Protein AF-A0A485D4P3-F1 (afdb_monomer)

Mean predicted aligned error: 7.05 Å

Structure (mmCIF, N/CA/C/O backbone):
data_AF-A0A485D4P3-F1
#
_entry.id   AF-A0A485D4P3-F1
#
loop_
_atom_site.group_PDB
_atom_site.id
_atom_site.type_symbol
_atom_site.label_atom_id
_atom_site.label_alt_id
_atom_site.label_comp_id
_atom_site.label_asym_id
_atom_site.label_entity_id
_atom_site.label_seq_id
_atom_site.pdbx_PDB_ins_code
_atom_site.Cartn_x
_atom_site.Cartn_y
_atom_site.Cartn_z
_atom_site.occupancy
_atom_site.B_iso_or_equiv
_atom_site.auth_seq_id
_atom_site.auth_comp_id
_atom_site.auth_asym_id
_atom_site.auth_atom_id
_atom_site.pdbx_PDB_model_num
ATOM 1 N N . MET A 1 1 ? -13.306 -22.910 5.542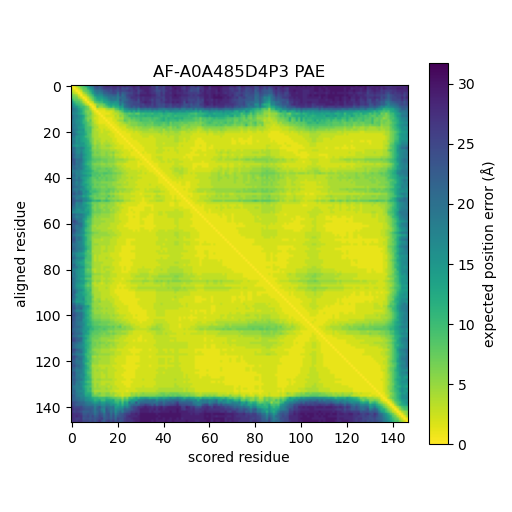 1.00 31.41 1 MET A N 1
ATOM 2 C CA . MET A 1 1 ? -12.385 -23.372 6.602 1.00 31.41 1 MET A CA 1
ATOM 3 C C . MET A 1 1 ? -11.725 -22.116 7.156 1.00 31.41 1 MET A C 1
ATOM 5 O O . MET A 1 1 ? -10.927 -21.513 6.456 1.00 31.41 1 MET A O 1
ATOM 9 N N . ALA A 1 2 ? -12.208 -21.607 8.292 1.00 27.09 2 ALA A N 1
ATOM 10 C CA . ALA A 1 2 ? -11.768 -20.322 8.836 1.00 27.09 2 ALA A CA 1
ATOM 11 C C . ALA A 1 2 ? -10.384 -20.481 9.483 1.00 27.09 2 ALA A C 1
ATOM 13 O O . ALA A 1 2 ? -10.177 -21.396 10.278 1.00 27.09 2 ALA A O 1
ATOM 14 N N . CYS A 1 3 ? -9.437 -19.623 9.108 1.00 24.56 3 CYS A N 1
ATOM 15 C CA . CYS A 1 3 ? -8.087 -19.611 9.658 1.00 24.56 3 CYS A CA 1
ATOM 16 C C . CYS A 1 3 ? -8.111 -18.923 11.031 1.00 24.56 3 CYS A C 1
ATOM 18 O O . 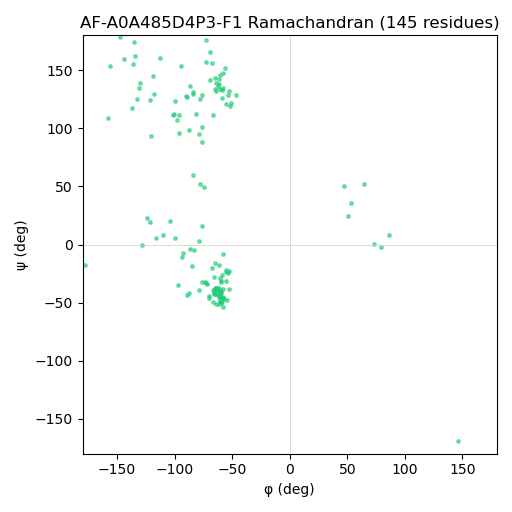CYS A 1 3 ? -8.079 -17.701 11.137 1.00 24.56 3 CYS A O 1
ATOM 20 N N . SER A 1 4 ? -8.212 -19.720 12.092 1.00 27.23 4 SER A N 1
ATOM 21 C CA . SER A 1 4 ? -8.313 -19.281 13.491 1.00 27.23 4 SER A CA 1
ATOM 22 C C . SER A 1 4 ? -6.988 -18.793 14.106 1.00 27.23 4 SER A C 1
ATOM 24 O O . SER A 1 4 ? -6.865 -18.750 15.326 1.00 27.23 4 SER A O 1
ATOM 26 N N . SER A 1 5 ? -5.953 -18.487 13.318 1.00 30.20 5 SER A N 1
ATOM 27 C CA . SER A 1 5 ? -4.588 -18.310 13.846 1.00 30.20 5 SER A CA 1
ATOM 28 C C . SER A 1 5 ? -4.195 -16.867 14.196 1.00 30.20 5 SER A C 1
ATOM 30 O O . SER A 1 5 ? -3.196 -16.675 14.887 1.00 30.20 5 SER A O 1
ATOM 32 N N . VAL A 1 6 ? -4.981 -15.848 13.827 1.00 35.47 6 VAL A N 1
ATOM 33 C CA . VAL A 1 6 ? -4.638 -14.430 14.100 1.00 35.47 6 VAL A CA 1
ATOM 34 C C . VAL A 1 6 ? -5.037 -13.972 15.522 1.00 35.47 6 VAL A C 1
ATOM 36 O O . VAL A 1 6 ? -4.696 -12.877 15.965 1.00 35.47 6 VAL A O 1
ATOM 39 N N . SER A 1 7 ? -5.709 -14.814 16.314 1.00 35.84 7 SER A N 1
ATOM 40 C CA . SER A 1 7 ? -6.203 -14.446 17.653 1.00 35.84 7 SER A CA 1
ATOM 41 C C . SER A 1 7 ? -5.207 -14.632 18.811 1.00 35.84 7 SER A C 1
ATOM 43 O O . SER A 1 7 ? -5.533 -14.266 19.939 1.00 35.84 7 SER A O 1
ATOM 45 N N . THR A 1 8 ? -4.003 -15.171 18.582 1.00 42.22 8 THR A N 1
ATOM 46 C CA . THR A 1 8 ? -3.199 -15.770 19.676 1.00 42.22 8 THR A CA 1
ATOM 47 C C . THR A 1 8 ? -1.814 -15.175 19.923 1.00 42.22 8 THR A C 1
ATOM 49 O O . THR A 1 8 ? -1.014 -15.781 20.630 1.00 42.22 8 THR A O 1
ATOM 52 N N . LEU A 1 9 ? -1.518 -13.956 19.468 1.00 50.16 9 LEU A N 1
ATOM 53 C CA . LEU A 1 9 ? -0.530 -13.153 20.199 1.00 50.16 9 LEU A CA 1
ATOM 54 C C . LEU A 1 9 ? -1.229 -12.616 21.446 1.00 50.16 9 LEU A C 1
ATOM 56 O O . LEU A 1 9 ? -1.872 -11.564 21.423 1.00 50.16 9 LEU A O 1
ATOM 60 N N . SER A 1 10 ? -1.188 -13.407 22.522 1.00 60.62 10 SER A N 1
ATOM 61 C CA . SER A 1 10 ? -1.884 -13.063 23.757 1.00 60.62 10 SER A CA 1
ATOM 62 C C . SER A 1 10 ? -1.387 -11.705 24.257 1.00 60.62 10 SER A C 1
ATOM 64 O O . SER A 1 10 ? -0.185 -11.420 24.289 1.00 60.62 10 SER A O 1
ATOM 66 N N . SER A 1 11 ? -2.320 -10.846 24.662 1.00 67.50 11 SER A N 1
ATOM 67 C CA . SER A 1 11 ? -2.021 -9.521 25.221 1.00 67.50 11 SER A CA 1
ATOM 68 C C . SER A 1 11 ? -1.016 -9.581 26.383 1.00 67.50 11 SER A C 1
ATOM 70 O O . SER A 1 11 ? -0.319 -8.604 26.651 1.00 67.50 11 SER A O 1
ATOM 72 N N . HIS A 1 12 ? -0.905 -10.739 27.042 1.00 73.69 12 HIS A N 1
ATOM 73 C CA . HIS A 1 12 ? 0.080 -11.037 28.073 1.00 73.69 12 HIS A CA 1
ATOM 74 C C . HIS A 1 12 ? 1.520 -11.082 27.542 1.00 73.69 12 HIS A C 1
ATOM 76 O O . HIS A 1 12 ? 2.382 -10.419 28.113 1.00 73.69 12 HIS A O 1
ATOM 82 N N . TRP A 1 13 ? 1.794 -11.805 26.449 1.00 83.25 13 TRP A N 1
ATOM 83 C CA . TRP A 1 13 ? 3.148 -11.896 25.884 1.00 83.25 13 TRP A CA 1
ATOM 84 C C . TRP A 1 13 ? 3.645 -10.520 25.440 1.00 83.25 13 TRP A C 1
ATOM 86 O O . TRP A 1 13 ? 4.733 -10.084 25.806 1.00 83.25 13 TRP A O 1
ATOM 96 N N . ARG A 1 14 ? 2.781 -9.773 24.751 1.00 85.25 14 ARG A N 1
ATOM 97 C CA . ARG A 1 14 ? 3.104 -8.431 24.274 1.00 85.25 14 ARG A CA 1
ATOM 98 C C . ARG A 1 14 ? 3.440 -7.464 25.408 1.00 85.25 14 ARG A C 1
ATOM 100 O O . ARG A 1 14 ? 4.421 -6.741 25.314 1.00 85.25 14 ARG A O 1
ATOM 107 N N . LYS A 1 15 ? 2.664 -7.492 26.500 1.00 81.50 15 LYS A N 1
ATOM 108 C CA . LYS A 1 15 ? 2.951 -6.709 27.714 1.00 81.50 15 LYS A CA 1
ATOM 109 C C . LYS A 1 15 ? 4.236 -7.167 28.394 1.00 81.50 15 LYS A C 1
ATOM 111 O O . LYS A 1 15 ? 5.032 -6.331 28.792 1.00 81.50 15 LYS A O 1
ATOM 116 N N . LYS A 1 16 ? 4.471 -8.475 28.506 1.00 89.75 16 LYS A N 1
ATOM 117 C CA . LYS A 1 16 ? 5.708 -9.012 29.090 1.00 89.75 16 LYS A CA 1
ATOM 118 C C . LYS A 1 16 ? 6.950 -8.524 28.338 1.00 89.75 16 LYS A C 1
ATOM 120 O O . LYS A 1 16 ? 7.953 -8.219 28.969 1.00 89.75 16 LYS A O 1
ATOM 125 N N . HIS A 1 17 ? 6.858 -8.423 27.014 1.00 90.19 17 HIS A N 1
ATOM 126 C CA . HIS A 1 17 ? 7.960 -8.023 26.140 1.00 90.19 17 HIS A CA 1
ATOM 127 C C . HIS A 1 17 ? 7.913 -6.552 25.696 1.00 90.19 17 HIS A C 1
ATOM 129 O O . HIS A 1 17 ? 8.746 -6.148 24.896 1.00 90.19 17 HIS A O 1
ATOM 135 N N . GLN A 1 18 ? 6.968 -5.754 26.211 1.00 88.44 18 GLN A N 1
ATOM 136 C CA . GLN A 1 18 ? 6.792 -4.331 25.877 1.00 88.44 18 GLN A CA 1
ATOM 137 C C . GLN A 1 18 ? 6.681 -4.055 24.365 1.00 88.44 18 GLN A C 1
ATOM 139 O O . GLN A 1 18 ? 7.135 -3.031 23.866 1.00 88.44 18 GLN A O 1
ATOM 144 N N . ILE A 1 19 ? 6.052 -4.968 23.623 1.00 88.31 19 ILE A N 1
ATOM 145 C CA . ILE A 1 19 ? 5.868 -4.827 22.176 1.00 88.31 19 ILE A CA 1
ATOM 146 C C . ILE A 1 19 ? 4.595 -4.019 21.894 1.00 88.31 19 ILE A C 1
ATOM 148 O O . ILE A 1 19 ? 3.538 -4.246 22.498 1.00 88.31 19 ILE A O 1
ATOM 152 N N . GLN A 1 20 ? 4.691 -3.087 20.951 1.00 86.75 20 GLN A N 1
ATOM 153 C CA . GLN A 1 20 ? 3.587 -2.293 20.410 1.00 86.75 20 GLN A CA 1
ATOM 154 C C . GLN A 1 20 ? 3.344 -2.667 18.943 1.00 86.75 20 GLN A C 1
ATOM 156 O O . GLN A 1 20 ? 4.191 -3.300 18.319 1.00 86.75 20 GLN A O 1
ATOM 161 N N . VAL A 1 21 ? 2.158 -2.349 18.417 1.00 90.31 21 VAL A N 1
ATOM 162 C CA . VAL A 1 21 ? 1.784 -2.677 17.031 1.00 90.31 21 VAL A CA 1
ATOM 163 C C . VAL A 1 21 ? 1.447 -1.395 16.288 1.00 90.31 21 VAL A C 1
ATOM 165 O O . VAL A 1 21 ? 0.565 -0.649 16.713 1.00 90.31 21 VAL A O 1
ATOM 168 N N . MET A 1 22 ? 2.135 -1.188 15.172 1.00 93.69 22 MET A N 1
ATOM 169 C CA . MET A 1 22 ? 1.725 -0.291 14.102 1.00 93.69 22 MET A CA 1
ATOM 170 C C . MET A 1 22 ? 1.098 -1.156 13.014 1.00 93.69 22 MET A C 1
ATOM 172 O O . MET A 1 22 ? 1.720 -2.128 12.586 1.00 93.69 22 MET A O 1
ATOM 176 N N . LEU A 1 23 ? -0.149 -0.871 12.646 1.00 94.50 23 LEU A N 1
ATOM 177 C CA . LEU A 1 23 ? -0.838 -1.622 11.603 1.00 94.50 23 LEU A CA 1
ATOM 178 C C . LEU A 1 23 ? -0.810 -0.817 10.305 1.00 94.50 23 LEU A C 1
ATOM 180 O O . LEU A 1 23 ? -1.464 0.223 10.232 1.00 94.50 23 LEU A O 1
ATOM 184 N N . THR A 1 24 ? -0.057 -1.323 9.327 1.00 96.69 24 THR A N 1
ATOM 185 C CA . THR A 1 24 ? 0.064 -0.751 7.982 1.00 96.69 24 THR A CA 1
ATOM 186 C C . THR A 1 24 ? -1.004 -1.331 7.058 1.00 96.69 24 THR A C 1
ATOM 188 O O . THR A 1 24 ? -1.148 -2.554 6.997 1.00 96.69 24 THR A O 1
ATOM 191 N N . LEU A 1 25 ? -1.783 -0.484 6.378 1.00 97.44 25 LEU A N 1
ATOM 192 C CA . LEU A 1 25 ? -2.905 -0.944 5.542 1.00 97.44 25 LEU A CA 1
ATOM 193 C C . LEU A 1 25 ? -2.566 -1.070 4.059 1.00 97.44 25 LEU A C 1
ATOM 195 O O . LEU A 1 25 ? -3.111 -1.955 3.396 1.00 97.44 25 LEU A O 1
ATOM 199 N N . MET A 1 26 ? -1.718 -0.175 3.560 1.00 97.94 26 MET A N 1
ATOM 200 C CA . MET A 1 26 ? -1.327 -0.086 2.157 1.00 97.94 26 MET A CA 1
ATOM 201 C C . MET A 1 26 ? 0.136 0.327 2.032 1.00 97.94 26 MET A C 1
ATOM 203 O O . MET A 1 26 ? 0.681 0.929 2.959 1.00 97.94 26 MET A O 1
ATOM 207 N N . ASP A 1 27 ? 0.749 0.047 0.888 1.00 98.12 27 ASP A N 1
ATOM 208 C CA . ASP A 1 27 ? 2.119 0.436 0.565 1.00 98.12 27 ASP A CA 1
ATOM 209 C C . ASP A 1 27 ? 2.352 0.509 -0.951 1.00 98.12 27 ASP A C 1
ATOM 211 O O . ASP A 1 27 ? 1.694 -0.215 -1.693 1.00 98.12 27 ASP A O 1
ATOM 215 N N . ASP A 1 28 ? 3.317 1.323 -1.394 1.00 98.00 28 ASP A N 1
ATOM 216 C CA . ASP A 1 28 ? 3.799 1.337 -2.791 1.00 98.00 28 ASP A CA 1
ATOM 217 C C . ASP A 1 28 ? 5.164 0.634 -2.960 1.00 98.00 28 ASP A C 1
ATOM 219 O O . ASP A 1 28 ? 5.868 0.824 -3.958 1.00 98.00 28 ASP A O 1
ATOM 223 N N . CYS A 1 29 ? 5.565 -0.226 -2.017 1.00 96.31 29 CYS A N 1
ATOM 224 C CA . CYS A 1 29 ? 6.868 -0.899 -2.003 1.00 96.31 29 CYS A CA 1
ATOM 225 C C . CYS A 1 29 ? 6.933 -2.098 -2.979 1.00 96.31 29 CYS A C 1
ATOM 227 O O . CYS A 1 29 ? 7.339 -3.209 -2.624 1.00 96.31 29 CYS A O 1
ATOM 229 N N . ALA A 1 30 ? 6.579 -1.891 -4.251 1.00 95.81 30 ALA A N 1
ATOM 230 C CA . ALA A 1 30 ? 6.612 -2.903 -5.312 1.00 95.81 30 ALA A CA 1
ATOM 231 C C . ALA A 1 30 ? 8.008 -3.045 -5.955 1.00 95.81 30 ALA A C 1
ATOM 233 O O . ALA A 1 30 ? 8.187 -2.879 -7.167 1.00 95.81 30 ALA A O 1
ATOM 234 N N . PHE A 1 31 ? 9.011 -3.388 -5.142 1.00 96.69 31 PHE A N 1
ATOM 235 C CA . PHE A 1 31 ? 10.407 -3.518 -5.584 1.00 96.69 31 PHE A CA 1
ATOM 236 C C . PHE A 1 31 ? 10.651 -4.652 -6.593 1.00 96.69 31 PHE A C 1
ATOM 238 O O . PHE A 1 31 ? 11.692 -4.662 -7.249 1.00 96.69 31 PHE A O 1
ATOM 245 N N . SER A 1 32 ? 9.717 -5.597 -6.742 1.00 95.12 32 SER A N 1
ATOM 246 C CA . SER A 1 32 ? 9.767 -6.626 -7.795 1.00 95.12 32 SER A CA 1
ATOM 247 C C . SER A 1 32 ? 9.625 -6.059 -9.213 1.00 95.12 32 SER A C 1
ATOM 249 O O . SER A 1 32 ? 10.144 -6.650 -10.160 1.00 95.12 32 SER A O 1
ATOM 251 N N . GLY A 1 33 ? 8.932 -4.922 -9.351 1.00 93.69 33 GLY A N 1
ATOM 252 C CA . GLY A 1 33 ? 8.514 -4.353 -10.633 1.00 93.69 33 GLY A CA 1
ATOM 253 C C . GLY A 1 33 ? 7.277 -5.011 -11.252 1.00 93.69 33 GLY A C 1
ATOM 254 O O . GLY A 1 33 ? 6.826 -4.559 -12.299 1.00 93.69 33 GLY A O 1
ATOM 255 N N . ASP A 1 34 ? 6.714 -6.045 -10.624 1.00 94.75 34 ASP A N 1
ATOM 256 C CA . ASP A 1 34 ? 5.502 -6.716 -11.091 1.00 94.75 34 ASP A CA 1
ATOM 257 C C . ASP A 1 34 ? 4.245 -6.155 -10.410 1.00 94.75 34 ASP A C 1
ATOM 259 O O . ASP A 1 34 ? 4.284 -5.721 -9.256 1.00 94.75 34 ASP A O 1
ATOM 263 N N . GLU A 1 35 ? 3.101 -6.259 -11.087 1.00 96.12 35 GLU A N 1
ATOM 264 C CA . GLU A 1 35 ? 1.803 -6.121 -10.423 1.00 96.12 35 GLU A CA 1
ATOM 265 C C . GLU A 1 35 ? 1.543 -7.323 -9.491 1.00 96.12 35 GLU A C 1
ATOM 267 O O . GLU A 1 35 ? 1.872 -8.466 -9.843 1.00 96.12 35 GLU A O 1
ATOM 272 N N . PRO A 1 36 ? 0.940 -7.105 -8.306 1.00 95.06 36 PRO A N 1
ATOM 273 C CA . PRO A 1 36 ? 0.633 -8.177 -7.371 1.00 95.06 36 PRO A CA 1
ATOM 274 C C . PRO A 1 36 ? -0.383 -9.151 -7.975 1.00 95.06 36 PRO A C 1
ATOM 276 O O . PRO A 1 36 ? -1.378 -8.761 -8.588 1.00 95.06 36 PRO A O 1
ATOM 279 N N . TYR A 1 37 ? -0.165 -10.444 -7.749 1.00 93.56 37 TYR A N 1
ATOM 280 C CA . TYR A 1 37 ? -1.047 -11.508 -8.217 1.00 93.56 37 TYR A CA 1
ATOM 281 C C . TYR A 1 37 ? -1.284 -12.550 -7.122 1.00 93.56 37 TYR A C 1
ATOM 283 O O . TYR A 1 37 ? -0.475 -12.734 -6.212 1.00 93.56 37 TYR A O 1
ATOM 291 N N . LEU A 1 38 ? -2.410 -13.260 -7.216 1.00 93.31 38 LEU A N 1
ATOM 292 C CA . LEU A 1 38 ? -2.714 -14.374 -6.323 1.00 93.31 38 LEU A CA 1
ATOM 293 C C . LEU A 1 38 ? -1.924 -15.614 -6.741 1.00 93.31 38 LEU A C 1
ATOM 295 O O . LEU A 1 38 ? -2.030 -16.074 -7.877 1.00 93.31 38 LEU A O 1
ATOM 299 N N . GLY A 1 39 ? -1.173 -16.186 -5.805 1.00 93.38 39 GLY A N 1
ATOM 300 C CA . GLY A 1 39 ? -0.416 -17.411 -6.029 1.00 93.38 39 GLY A CA 1
ATOM 301 C C . GLY A 1 39 ? 0.898 -17.436 -5.255 1.00 93.38 39 GLY A C 1
ATOM 302 O O . GLY A 1 39 ? 1.120 -16.600 -4.379 1.00 93.38 39 GLY A O 1
ATOM 303 N N . PRO A 1 40 ? 1.774 -18.409 -5.555 1.00 93.69 40 PRO A N 1
ATOM 304 C CA . PRO A 1 40 ? 3.101 -18.466 -4.963 1.00 93.69 40 PRO A CA 1
ATOM 305 C C . PRO A 1 40 ? 3.917 -17.213 -5.298 1.00 93.69 40 PRO A C 1
ATOM 307 O O . PRO A 1 40 ? 4.001 -16.801 -6.460 1.00 93.69 40 PRO A O 1
ATOM 310 N N . GLN A 1 41 ? 4.560 -16.645 -4.278 1.00 92.12 41 GLN A N 1
ATOM 311 C CA . GLN A 1 41 ? 5.553 -15.593 -4.467 1.00 92.12 41 GLN A CA 1
ATOM 312 C C . GLN A 1 41 ? 6.757 -16.152 -5.237 1.00 92.12 41 GLN A C 1
ATOM 314 O O . GLN A 1 41 ? 7.162 -17.302 -5.036 1.00 92.12 41 GLN A O 1
ATOM 319 N N . LYS A 1 42 ? 7.342 -15.333 -6.116 1.00 93.31 42 LYS A N 1
ATOM 320 C CA . LYS A 1 42 ? 8.589 -15.669 -6.811 1.00 93.31 42 LYS A CA 1
ATOM 321 C C . LYS A 1 42 ? 9.708 -15.943 -5.790 1.00 93.31 42 LYS A C 1
ATOM 323 O O . LYS A 1 42 ? 9.729 -15.317 -4.727 1.00 93.31 42 LYS A O 1
ATOM 328 N N . PRO A 1 43 ? 10.658 -16.847 -6.088 1.00 95.12 43 PRO A N 1
ATOM 329 C CA . PRO A 1 43 ? 11.794 -17.077 -5.203 1.00 95.12 43 PRO A CA 1
ATOM 330 C C . PRO A 1 43 ? 12.621 -15.789 -5.030 1.00 95.12 43 PRO A C 1
ATOM 332 O O . PRO A 1 43 ? 12.747 -15.012 -5.983 1.00 95.12 43 PRO A O 1
ATOM 335 N N . PRO A 1 44 ? 13.206 -15.551 -3.842 1.00 94.75 44 PRO A N 1
ATOM 336 C CA . PRO A 1 44 ? 14.042 -14.378 -3.612 1.00 94.75 44 PRO A CA 1
ATOM 337 C C . PRO A 1 44 ? 15.259 -14.388 -4.545 1.00 94.75 44 PRO A C 1
ATOM 339 O O . PRO A 1 44 ? 15.855 -15.436 -4.801 1.00 94.75 44 PRO A O 1
ATOM 342 N N . ARG A 1 45 ? 15.663 -13.210 -5.032 1.00 95.00 45 ARG A N 1
ATOM 343 C CA . ARG A 1 45 ? 16.895 -13.059 -5.817 1.00 95.00 45 ARG A CA 1
ATOM 344 C C . ARG A 1 45 ? 18.090 -12.914 -4.880 1.00 95.00 45 ARG A C 1
ATOM 346 O O . ARG A 1 45 ? 18.065 -12.117 -3.943 1.00 95.00 45 ARG A O 1
ATOM 353 N N . HIS A 1 46 ? 19.144 -13.683 -5.141 1.00 95.44 46 HIS A N 1
ATOM 354 C CA . HIS A 1 46 ? 20.343 -13.699 -4.306 1.00 95.44 46 HIS A CA 1
ATOM 355 C C . HIS A 1 46 ? 20.986 -12.306 -4.204 1.00 95.44 46 HIS A C 1
ATOM 357 O O . HIS A 1 46 ? 21.300 -11.689 -5.219 1.00 95.44 46 HIS A O 1
ATOM 363 N N . GLY A 1 47 ? 21.202 -11.833 -2.973 1.00 95.44 47 GLY A N 1
ATOM 364 C CA . GLY A 1 47 ? 21.858 -10.552 -2.688 1.00 95.44 47 GLY A CA 1
ATOM 365 C C . GLY A 1 47 ? 21.017 -9.302 -2.972 1.00 95.44 47 GLY A C 1
ATOM 366 O O . GLY A 1 47 ? 21.506 -8.199 -2.762 1.00 95.44 47 GLY A O 1
ATOM 367 N N . VAL A 1 48 ? 19.771 -9.446 -3.430 1.00 96.25 48 VAL A N 1
ATOM 368 C CA . VAL A 1 48 ? 18.905 -8.311 -3.773 1.00 96.25 48 VAL A CA 1
ATOM 369 C C . VAL A 1 48 ? 17.914 -8.065 -2.636 1.00 96.25 48 VAL A C 1
ATOM 371 O O . VAL A 1 48 ? 17.018 -8.877 -2.379 1.00 96.25 48 VAL A O 1
ATOM 374 N N . HIS A 1 49 ? 18.068 -6.934 -1.950 1.00 92.81 49 HIS A N 1
ATOM 375 C CA . HIS A 1 49 ? 17.167 -6.527 -0.874 1.00 92.81 49 HIS A CA 1
ATOM 376 C C . HIS A 1 49 ? 15.740 -6.318 -1.408 1.00 92.81 49 HIS A C 1
ATOM 378 O O . HIS A 1 49 ? 15.555 -5.758 -2.487 1.00 92.81 49 HIS A O 1
ATOM 384 N N . ASN A 1 50 ? 14.732 -6.810 -0.681 1.00 92.75 50 ASN A N 1
ATOM 385 C CA . ASN A 1 50 ? 13.307 -6.723 -1.037 1.00 92.75 50 ASN A CA 1
ATOM 386 C C . ASN A 1 50 ? 12.947 -7.182 -2.469 1.00 92.75 50 ASN A C 1
ATOM 388 O O . ASN A 1 50 ? 11.931 -6.774 -3.017 1.00 92.75 50 ASN A O 1
ATOM 392 N N . SER A 1 51 ? 13.752 -8.054 -3.082 1.00 91.75 51 SER A N 1
ATOM 393 C CA . SER A 1 51 ? 13.706 -8.354 -4.526 1.00 91.75 51 SER A CA 1
ATOM 394 C C . SER A 1 51 ? 12.377 -8.805 -5.124 1.00 91.75 51 SER A C 1
ATOM 396 O O . SER A 1 51 ? 12.202 -8.716 -6.335 1.00 91.75 51 SER A O 1
ATOM 398 N N . GLN A 1 52 ? 11.480 -9.356 -4.312 1.00 94.75 52 GLN A N 1
ATOM 399 C CA . GLN A 1 52 ? 10.167 -9.845 -4.736 1.00 94.75 52 GLN A CA 1
ATOM 400 C C . GLN A 1 52 ? 9.035 -9.192 -3.933 1.00 94.75 52 GLN A C 1
ATOM 402 O O . GLN A 1 52 ? 7.960 -9.777 -3.797 1.00 94.75 52 GLN A O 1
ATOM 407 N N . ALA A 1 53 ? 9.286 -8.014 -3.351 1.00 95.69 53 ALA A N 1
ATOM 408 C CA . ALA A 1 53 ? 8.250 -7.257 -2.668 1.00 95.69 53 ALA A CA 1
ATOM 409 C C . ALA A 1 53 ? 7.175 -6.828 -3.674 1.00 95.69 53 ALA A C 1
ATOM 411 O O . ALA A 1 53 ? 7.474 -6.348 -4.776 1.00 95.69 53 ALA A O 1
ATOM 412 N N . ALA A 1 54 ? 5.929 -7.061 -3.286 1.00 95.62 54 ALA A N 1
ATOM 413 C CA . ALA A 1 54 ? 4.744 -6.705 -4.036 1.00 95.62 54 ALA A CA 1
ATOM 414 C C . ALA A 1 54 ? 3.947 -5.719 -3.184 1.00 95.62 54 ALA A C 1
ATOM 416 O O . ALA A 1 54 ? 3.708 -5.997 -2.009 1.00 95.62 54 ALA A O 1
ATOM 417 N N . ALA A 1 55 ? 3.568 -4.599 -3.791 1.00 96.12 55 ALA A N 1
ATOM 418 C CA . ALA A 1 55 ? 2.754 -3.574 -3.158 1.00 96.12 55 ALA A CA 1
ATOM 419 C C . ALA A 1 55 ? 1.302 -4.032 -3.003 1.00 96.12 55 ALA A C 1
ATOM 421 O O . ALA A 1 55 ? 0.808 -4.878 -3.763 1.00 96.12 55 ALA A O 1
ATOM 422 N N . SER A 1 56 ? 0.601 -3.422 -2.055 1.00 95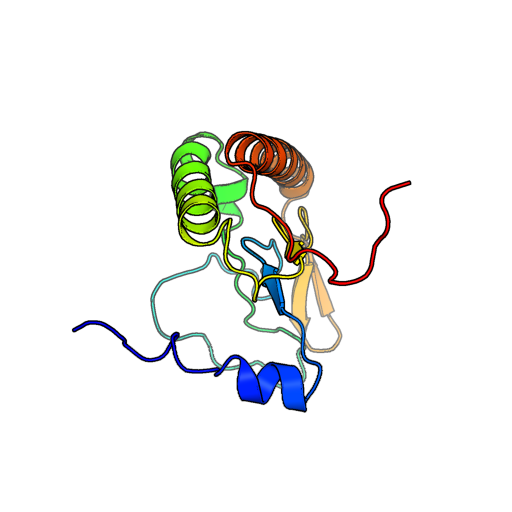.88 56 SER A N 1
ATOM 423 C CA . SER A 1 56 ? -0.849 -3.504 -1.955 1.00 95.88 56 SER A CA 1
ATOM 424 C C . SER A 1 56 ? -1.423 -2.121 -1.640 1.00 95.88 56 SER A C 1
ATOM 426 O O . SER A 1 56 ? -1.205 -1.626 -0.538 1.00 95.88 56 SER A O 1
ATOM 428 N N . PRO A 1 57 ? -2.245 -1.525 -2.518 1.00 97.31 57 PRO A N 1
ATOM 429 C CA . PRO A 1 57 ? -2.650 -2.019 -3.837 1.00 97.31 57 PRO A CA 1
ATOM 430 C C . PRO A 1 57 ? -1.500 -2.019 -4.866 1.00 97.31 57 PRO A C 1
ATOM 432 O O . PRO A 1 57 ? -0.462 -1.405 -4.669 1.00 97.31 57 PRO A O 1
ATOM 435 N N . GLY A 1 58 ? -1.689 -2.722 -5.985 1.00 97.75 58 GLY A N 1
ATOM 436 C CA . GLY A 1 58 ? -0.758 -2.659 -7.119 1.00 97.75 58 GLY A CA 1
ATOM 437 C C . GLY A 1 58 ? -0.765 -1.289 -7.802 1.00 97.75 58 GLY A C 1
ATOM 438 O O . GLY A 1 58 ? -1.771 -0.575 -7.743 1.00 97.75 58 GLY A O 1
ATOM 439 N N . ARG A 1 59 ? 0.326 -0.924 -8.488 1.00 98.00 59 ARG A N 1
ATOM 440 C CA . ARG A 1 59 ? 0.501 0.413 -9.089 1.00 98.00 59 ARG A CA 1
ATOM 441 C C . ARG A 1 59 ? -0.574 0.710 -10.135 1.00 98.00 59 ARG A C 1
ATOM 443 O O . ARG A 1 59 ? -1.099 1.819 -10.164 1.00 98.00 59 ARG A O 1
ATOM 450 N N . ALA A 1 60 ? -0.990 -0.289 -10.915 1.00 97.88 60 ALA A N 1
ATOM 451 C CA . ALA A 1 60 ? -2.101 -0.157 -11.860 1.00 97.88 60 ALA A CA 1
ATOM 452 C C . ALA A 1 60 ? -3.436 0.216 -11.185 1.00 97.88 60 ALA A C 1
ATOM 454 O O . ALA A 1 60 ? -4.246 0.923 -11.774 1.00 97.88 60 ALA A O 1
ATOM 455 N N . ILE A 1 61 ? -3.668 -0.238 -9.949 1.00 98.19 61 ILE A N 1
ATOM 456 C CA . ILE A 1 61 ? -4.864 0.110 -9.168 1.00 98.19 61 ILE A CA 1
ATOM 457 C C . ILE A 1 61 ? -4.727 1.508 -8.557 1.00 98.19 61 ILE A C 1
ATOM 459 O O . ILE A 1 61 ? -5.705 2.252 -8.535 1.00 98.19 61 ILE A O 1
ATOM 463 N N . VAL A 1 62 ? -3.533 1.879 -8.078 1.00 98.50 62 VAL A N 1
ATOM 464 C CA . VAL A 1 62 ? -3.265 3.242 -7.583 1.00 98.50 62 VAL A CA 1
ATOM 465 C C . VAL A 1 62 ? -3.552 4.262 -8.684 1.00 98.50 62 VAL A C 1
ATOM 467 O O . VAL A 1 62 ? -4.274 5.229 -8.453 1.00 98.50 62 VAL A O 1
ATOM 470 N N . MET A 1 63 ? -3.075 3.993 -9.901 1.00 98.56 63 MET A N 1
ATOM 471 C CA . MET A 1 63 ? -3.218 4.871 -11.067 1.00 98.56 63 MET A CA 1
ATOM 472 C C . MET A 1 63 ? -4.596 4.817 -11.753 1.00 98.56 63 MET A C 1
ATOM 474 O O . MET A 1 63 ? -4.795 5.485 -12.767 1.00 98.56 63 MET A O 1
ATOM 478 N N . ASP A 1 64 ? -5.557 4.056 -11.220 1.00 98.50 64 ASP A N 1
ATOM 479 C CA . ASP A 1 64 ? -6.933 4.000 -11.723 1.00 98.50 64 ASP A CA 1
ATOM 480 C C . ASP A 1 64 ? -7.931 4.423 -10.628 1.00 98.50 64 ASP A C 1
ATOM 482 O O . ASP A 1 64 ? -8.415 3.581 -9.859 1.00 98.50 64 ASP A O 1
ATOM 486 N N . PRO A 1 65 ? -8.313 5.717 -10.572 1.00 98.44 65 PRO A N 1
ATOM 487 C CA . PRO A 1 65 ? -9.301 6.217 -9.617 1.00 98.44 65 PRO A CA 1
ATOM 488 C C . PRO A 1 65 ? -10.653 5.497 -9.659 1.00 98.44 65 PRO A C 1
ATOM 490 O O . PRO A 1 65 ? -11.376 5.493 -8.661 1.00 98.44 65 PRO A O 1
ATOM 493 N N . SER A 1 66 ? -11.008 4.839 -10.771 1.00 98.62 66 SER A N 1
ATOM 494 C CA . SER A 1 66 ? -12.243 4.049 -10.842 1.00 98.62 66 SER A CA 1
ATOM 495 C C . SER A 1 66 ? -12.209 2.809 -9.937 1.00 98.62 66 SER A C 1
ATOM 497 O O . SER A 1 66 ? -13.263 2.297 -9.555 1.00 98.62 66 SER A O 1
ATOM 499 N N . GLN A 1 67 ? -11.017 2.351 -9.536 1.00 98.44 67 GLN A N 1
ATOM 500 C CA . GLN A 1 67 ? -10.835 1.246 -8.592 1.00 98.44 67 GLN A CA 1
ATOM 501 C C . GLN A 1 67 ? -10.885 1.691 -7.131 1.00 98.44 67 GLN A C 1
ATOM 503 O O . GLN A 1 67 ? -11.105 0.855 -6.253 1.00 98.44 67 GLN A O 1
ATOM 508 N N . TRP A 1 68 ? -10.710 2.979 -6.835 1.00 98.62 68 TRP A N 1
ATOM 509 C CA . TRP A 1 68 ? -10.592 3.469 -5.460 1.00 98.62 68 TRP A CA 1
ATOM 510 C C . TRP A 1 68 ? -11.796 3.179 -4.554 1.00 98.62 68 TRP A C 1
ATOM 512 O O . TRP A 1 68 ? -11.553 2.898 -3.381 1.00 98.62 68 TRP A O 1
ATOM 522 N N . PRO A 1 69 ? -13.058 3.106 -5.032 1.00 98.75 69 PRO A N 1
ATOM 523 C CA . PRO A 1 69 ? -14.178 2.692 -4.183 1.00 98.75 69 PRO A CA 1
ATOM 524 C C . PRO A 1 69 ? -13.970 1.330 -3.503 1.00 98.75 69 PRO A C 1
ATOM 526 O O . PRO A 1 69 ? -14.427 1.105 -2.383 1.00 98.75 69 PRO A O 1
ATOM 529 N N . ARG A 1 70 ? -13.244 0.409 -4.147 1.00 98.00 70 ARG A N 1
ATOM 530 C CA . ARG A 1 70 ? -12.934 -0.904 -3.563 1.00 98.00 70 ARG A CA 1
ATOM 531 C C . ARG A 1 70 ? -11.827 -0.814 -2.502 1.00 98.00 70 ARG A C 1
ATOM 533 O O . ARG A 1 70 ? -11.823 -1.596 -1.555 1.00 98.00 70 ARG A O 1
ATOM 540 N N . ILE A 1 71 ? -10.891 0.122 -2.675 1.00 98.56 71 ILE A N 1
ATOM 541 C CA . ILE A 1 71 ? -9.808 0.402 -1.724 1.00 98.56 71 ILE A CA 1
ATOM 542 C C . ILE A 1 71 ? -10.410 1.049 -0.479 1.00 98.56 71 ILE A C 1
ATOM 544 O O . ILE A 1 71 ? -10.154 0.595 0.632 1.00 98.56 71 ILE A O 1
ATOM 548 N N . GLU A 1 72 ? -11.289 2.035 -0.672 1.00 98.69 72 GLU A N 1
ATOM 549 C CA . GLU A 1 72 ? -12.069 2.658 0.394 1.00 98.69 72 GLU A CA 1
ATOM 550 C C . GLU A 1 72 ? -12.841 1.612 1.196 1.00 98.69 72 GLU A C 1
ATOM 552 O O . GLU A 1 72 ? -12.774 1.612 2.425 1.00 98.69 72 GLU A O 1
ATOM 557 N N . ALA A 1 73 ? -13.533 0.691 0.516 1.00 98.75 73 ALA A N 1
ATOM 558 C CA . ALA A 1 73 ? -14.265 -0.382 1.177 1.00 98.75 73 ALA A CA 1
ATOM 559 C C . ALA A 1 73 ? -13.348 -1.237 2.070 1.00 98.75 73 ALA A C 1
ATOM 561 O O . ALA A 1 73 ? -13.683 -1.462 3.230 1.00 98.75 73 ALA A O 1
ATOM 562 N N . TYR A 1 74 ? -12.177 -1.651 1.571 1.00 98.38 74 TYR A N 1
ATOM 563 C CA . TYR A 1 74 ? -11.189 -2.399 2.357 1.00 98.38 74 TYR A CA 1
ATOM 564 C C . TYR A 1 74 ? -10.673 -1.600 3.564 1.00 98.38 74 TYR A C 1
ATOM 566 O O . TYR A 1 74 ? -10.716 -2.088 4.694 1.00 98.38 74 TYR A O 1
ATOM 574 N N . VAL A 1 75 ? -10.229 -0.358 3.346 1.00 98.44 75 VAL A N 1
ATOM 575 C CA . VAL A 1 75 ? -9.694 0.509 4.407 1.00 98.44 75 VAL A CA 1
ATOM 576 C C . VAL A 1 75 ? -10.744 0.729 5.493 1.00 98.44 75 VAL A C 1
ATOM 578 O O . VAL A 1 75 ? -10.469 0.538 6.679 1.00 98.44 75 VAL A O 1
ATOM 581 N N . ARG A 1 76 ? -11.971 1.094 5.109 1.00 98.56 76 ARG A N 1
ATOM 582 C CA . ARG A 1 76 ? -13.057 1.339 6.062 1.00 98.56 76 ARG A CA 1
ATOM 583 C C . ARG A 1 76 ? -13.457 0.082 6.817 1.00 98.56 76 ARG A C 1
ATOM 585 O O . ARG A 1 76 ? -13.758 0.197 8.005 1.00 98.56 76 ARG A O 1
ATOM 592 N N . ASP A 1 77 ? -13.455 -1.082 6.174 1.00 98.50 77 ASP A N 1
ATOM 593 C CA . ASP A 1 77 ? -13.785 -2.354 6.820 1.00 98.50 77 ASP A CA 1
ATOM 594 C C . ASP A 1 77 ? -12.763 -2.696 7.913 1.00 98.50 77 ASP A C 1
ATOM 596 O O . ASP A 1 77 ? -13.131 -2.860 9.079 1.00 98.50 77 ASP A O 1
ATOM 600 N N . VAL A 1 78 ? -11.463 -2.658 7.589 1.00 97.94 78 VAL A N 1
ATOM 601 C CA . VAL A 1 78 ? -10.386 -2.910 8.563 1.00 97.94 78 VAL A CA 1
ATOM 602 C C . VAL A 1 78 ? -10.430 -1.901 9.711 1.00 97.94 78 VAL A C 1
ATOM 604 O O . VAL A 1 78 ? -10.414 -2.288 10.885 1.00 97.94 78 VAL A O 1
ATOM 607 N N . LEU A 1 79 ? -10.533 -0.605 9.403 1.00 97.38 79 LEU A N 1
ATOM 608 C CA . LEU A 1 79 ? -10.608 0.431 10.432 1.00 97.38 79 LEU A CA 1
ATOM 609 C C . LEU A 1 79 ? -11.844 0.246 11.315 1.00 97.38 79 LEU A C 1
ATOM 611 O O . LEU A 1 79 ? -11.737 0.315 12.535 1.00 97.38 79 LEU A O 1
ATOM 615 N N . THR A 1 80 ? -13.013 -0.040 10.741 1.00 97.06 80 THR A N 1
ATOM 616 C CA . THR A 1 80 ? -14.253 -0.226 11.510 1.00 97.06 80 THR A CA 1
ATOM 617 C C . THR A 1 80 ? -14.186 -1.459 12.400 1.00 97.06 80 THR A C 1
ATOM 619 O O . THR A 1 80 ? -14.601 -1.397 13.561 1.00 97.06 80 THR A O 1
ATOM 622 N N . GLN A 1 81 ? -13.628 -2.557 11.890 1.00 96.88 81 GLN A N 1
ATOM 623 C CA . GLN A 1 81 ? -13.483 -3.811 12.619 1.00 96.88 81 GLN A CA 1
ATOM 624 C C . GLN A 1 81 ? -12.550 -3.671 13.831 1.00 96.88 81 GLN A C 1
ATOM 626 O O . GLN A 1 81 ? -12.804 -4.269 14.881 1.00 96.88 81 GLN A O 1
ATOM 631 N N . PHE A 1 82 ? -11.482 -2.880 13.708 1.00 94.88 82 PHE A N 1
ATOM 632 C CA . PHE A 1 82 ? -10.410 -2.818 14.705 1.00 94.88 82 PHE A CA 1
ATOM 633 C C . PHE A 1 82 ? -10.253 -1.453 15.399 1.00 94.88 82 PHE A C 1
ATOM 635 O O . PHE A 1 82 ? -9.367 -1.303 16.236 1.00 94.88 82 PHE A O 1
ATOM 642 N N . LYS A 1 83 ? -11.132 -0.470 15.152 1.00 93.12 83 LYS A N 1
ATOM 643 C CA . LYS A 1 83 ? -11.037 0.905 15.703 1.00 93.12 83 LYS A CA 1
ATOM 644 C C . LYS A 1 83 ? -10.900 1.027 17.220 1.00 93.12 83 LYS A C 1
ATOM 646 O O . LYS A 1 83 ? -10.441 2.059 17.700 1.00 93.12 83 LYS A O 1
ATOM 651 N N . ASN A 1 84 ? -11.356 0.022 17.966 1.00 91.25 84 ASN A N 1
ATOM 652 C CA . ASN A 1 84 ? -11.305 -0.020 19.430 1.00 91.25 84 ASN A CA 1
ATOM 653 C C . ASN A 1 84 ? -10.302 -1.064 19.953 1.00 91.25 84 ASN A C 1
ATOM 655 O O . ASN A 1 84 ? -10.271 -1.353 21.152 1.00 91.25 84 ASN A O 1
ATOM 659 N N . ASP A 1 85 ? -9.505 -1.672 19.074 1.00 90.69 85 ASP A N 1
ATOM 660 C CA . ASP A 1 85 ? -8.530 -2.675 19.468 1.00 90.69 85 ASP A CA 1
ATOM 661 C C . ASP A 1 85 ? -7.311 -2.008 20.111 1.00 90.69 85 ASP A C 1
ATOM 663 O O . ASP A 1 85 ? -6.402 -1.527 19.441 1.00 90.69 85 ASP A O 1
ATOM 667 N N . SER A 1 86 ? -7.267 -2.039 21.444 1.00 87.06 86 SER A N 1
ATOM 668 C CA . SER A 1 86 ? -6.160 -1.495 22.248 1.00 87.06 86 SER A CA 1
ATOM 669 C C . SER A 1 86 ? -4.780 -2.099 21.951 1.00 87.06 86 SER A C 1
ATOM 671 O O . SER A 1 86 ? -3.770 -1.633 22.484 1.00 87.06 86 SER A O 1
ATOM 673 N N . ARG A 1 87 ? -4.704 -3.163 21.142 1.00 87.31 87 ARG A N 1
ATOM 674 C CA . ARG A 1 87 ? -3.431 -3.681 20.648 1.00 87.31 87 ARG A CA 1
ATOM 675 C C . ARG A 1 87 ? -2.839 -2.725 19.608 1.00 87.31 87 ARG A C 1
ATOM 677 O O . ARG A 1 87 ? -1.620 -2.590 19.579 1.00 87.31 87 ARG A O 1
ATOM 684 N N . ILE A 1 88 ? -3.634 -2.042 18.798 1.00 90.81 88 ILE A N 1
ATOM 685 C CA . ILE A 1 88 ? -3.123 -1.169 17.738 1.00 90.81 88 ILE A CA 1
ATOM 686 C C . ILE A 1 88 ? -2.733 0.179 18.346 1.00 90.81 88 ILE A C 1
ATOM 688 O O . ILE A 1 88 ? -3.569 0.925 18.849 1.00 90.81 88 ILE A O 1
ATOM 692 N N . THR A 1 89 ? -1.434 0.469 18.348 1.00 91.25 89 THR A N 1
ATOM 693 C CA . THR A 1 89 ? -0.876 1.710 18.897 1.00 91.25 89 THR A CA 1
ATOM 694 C C . THR A 1 89 ? -0.860 2.807 17.843 1.00 91.25 89 THR A C 1
ATOM 696 O O . THR A 1 89 ? -1.21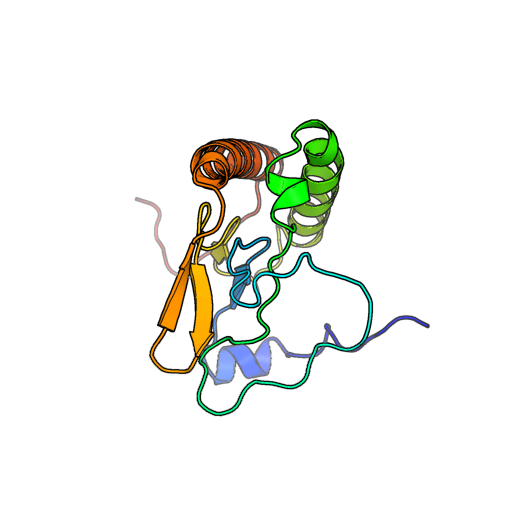7 3.939 18.151 1.00 91.25 89 THR A O 1
ATOM 699 N N . ILE A 1 90 ? -0.488 2.468 16.607 1.00 93.56 90 ILE A N 1
ATOM 700 C CA . ILE A 1 90 ? -0.413 3.409 15.486 1.00 93.56 90 ILE A CA 1
ATOM 701 C C . ILE A 1 90 ? -1.152 2.814 14.287 1.00 93.56 90 ILE A C 1
ATOM 703 O O . ILE A 1 90 ? -1.042 1.618 14.006 1.00 93.56 90 ILE A O 1
ATOM 707 N N . TRP A 1 91 ? -1.891 3.674 13.594 1.00 95.88 91 TRP A N 1
ATOM 708 C CA . TRP A 1 91 ? -2.486 3.394 12.295 1.00 95.88 91 TRP A CA 1
ATOM 709 C C . TRP A 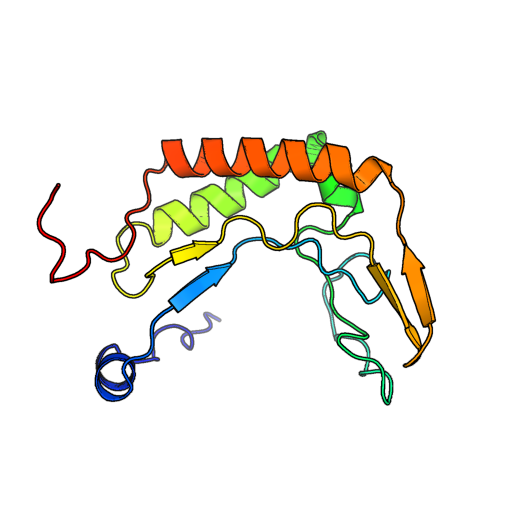1 91 ? -1.586 3.982 11.217 1.00 95.88 91 TRP A C 1
ATOM 711 O O . TRP A 1 91 ? -1.520 5.201 11.073 1.00 95.88 91 TRP A O 1
ATOM 721 N N . ASP A 1 92 ? -0.887 3.115 10.497 1.00 96.62 92 ASP A N 1
ATOM 722 C CA . ASP A 1 92 ? -0.084 3.491 9.342 1.00 96.62 92 ASP A CA 1
ATOM 723 C C . ASP A 1 92 ? -0.930 3.256 8.085 1.00 96.62 92 ASP A C 1
ATOM 725 O O .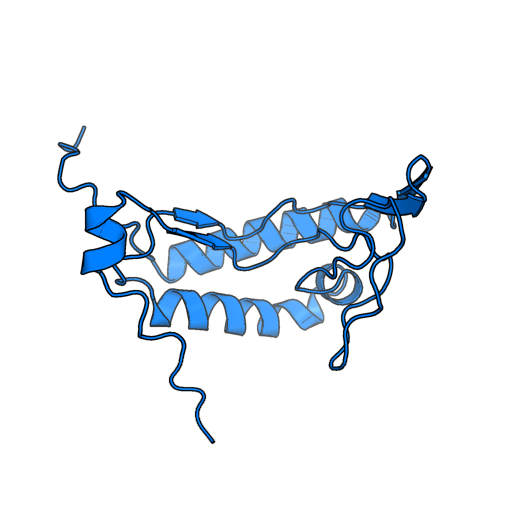 ASP A 1 92 ? -1.143 2.138 7.623 1.00 96.62 92 ASP A O 1
ATOM 729 N N . LEU A 1 93 ? -1.580 4.310 7.607 1.00 97.69 93 LEU A N 1
ATOM 730 C CA . LEU A 1 93 ? -2.620 4.149 6.592 1.00 97.69 93 LEU A CA 1
ATOM 731 C C . LEU A 1 93 ? -2.043 3.832 5.209 1.00 97.69 93 LEU A C 1
ATOM 733 O O . LEU A 1 93 ? -2.696 3.135 4.435 1.00 97.69 93 LEU A O 1
ATOM 737 N N . TYR A 1 94 ? -0.852 4.349 4.908 1.00 98.25 94 TYR A N 1
ATOM 738 C CA . TYR A 1 94 ? -0.213 4.205 3.608 1.00 98.25 94 TYR A CA 1
ATOM 739 C C . TYR A 1 94 ? 1.298 4.403 3.756 1.00 98.25 94 TYR A C 1
ATOM 741 O O . TYR A 1 94 ? 1.767 5.518 3.989 1.00 98.25 94 TYR A O 1
ATOM 749 N N . ASN A 1 95 ? 2.048 3.314 3.624 1.00 98.19 95 ASN A N 1
ATOM 750 C CA . ASN A 1 95 ? 3.497 3.312 3.706 1.00 98.19 95 ASN A CA 1
ATOM 751 C C . ASN A 1 95 ? 4.136 3.691 2.360 1.00 98.19 95 ASN A C 1
ATOM 753 O O . ASN A 1 95 ? 3.826 3.104 1.326 1.00 98.19 95 ASN A O 1
ATOM 757 N N . GLU A 1 96 ? 5.065 4.646 2.398 1.00 97.62 96 GLU A N 1
ATOM 758 C CA . GLU A 1 96 ? 5.842 5.120 1.241 1.00 97.62 96 GLU A CA 1
ATOM 759 C C . GLU A 1 96 ? 5.016 5.421 -0.032 1.00 97.62 96 GLU A C 1
ATOM 761 O O . GLU A 1 96 ? 5.375 4.947 -1.112 1.00 97.62 96 GLU A O 1
ATOM 766 N N . PRO A 1 97 ? 3.925 6.210 0.048 1.00 97.94 97 PRO A N 1
ATOM 767 C CA . PRO A 1 97 ? 3.137 6.555 -1.131 1.00 97.94 97 PRO A CA 1
ATOM 768 C C . PRO A 1 97 ? 4.008 7.264 -2.176 1.00 97.94 97 PRO A C 1
ATOM 770 O O . PRO A 1 97 ? 4.762 8.186 -1.857 1.00 97.94 97 PRO A O 1
ATOM 773 N N . GLY A 1 98 ? 3.898 6.828 -3.427 1.00 97.81 98 GLY A N 1
ATOM 774 C CA . GLY A 1 98 ? 4.690 7.308 -4.551 1.00 97.81 98 GLY A CA 1
ATOM 775 C C . GLY A 1 98 ? 6.030 6.592 -4.722 1.00 97.81 98 GLY A C 1
ATOM 776 O O . GLY A 1 98 ? 6.828 7.027 -5.547 1.00 97.81 98 GLY A O 1
ATOM 777 N N . ASN A 1 99 ? 6.320 5.505 -3.994 1.00 98.00 99 ASN A N 1
ATOM 778 C CA . ASN A 1 99 ? 7.570 4.771 -4.199 1.00 98.00 99 ASN A CA 1
ATOM 779 C C . ASN A 1 99 ? 7.618 4.099 -5.588 1.00 98.00 99 ASN A C 1
ATOM 781 O O . ASN A 1 99 ? 6.924 3.121 -5.895 1.00 98.00 99 ASN A O 1
ATOM 785 N N . ARG A 1 100 ? 8.513 4.607 -6.439 1.00 97.88 100 ARG A N 1
ATOM 786 C CA . ARG A 1 100 ? 8.718 4.123 -7.811 1.00 97.88 100 ARG A CA 1
ATOM 787 C C . ARG A 1 100 ? 9.800 3.052 -7.928 1.00 97.88 100 ARG A C 1
ATOM 789 O O . ARG A 1 100 ? 9.949 2.474 -8.998 1.00 97.88 100 ARG A O 1
ATOM 796 N N . GLY A 1 101 ? 10.538 2.755 -6.864 1.00 97.38 101 GLY A N 1
ATOM 797 C CA . GLY A 1 101 ? 11.705 1.881 -6.900 1.00 97.38 101 GLY A CA 1
ATOM 798 C C . GLY A 1 101 ? 11.400 0.449 -7.352 1.00 97.38 101 GLY A C 1
ATOM 799 O O . GLY A 1 101 ? 10.421 -0.175 -6.930 1.00 97.38 101 GLY A O 1
ATOM 800 N N . ILE A 1 102 ? 12.290 -0.081 -8.191 1.00 97.50 102 ILE A N 1
ATOM 801 C CA . ILE A 1 102 ? 12.343 -1.474 -8.646 1.00 97.50 102 ILE A CA 1
ATOM 802 C C . ILE A 1 102 ? 13.791 -1.957 -8.521 1.00 97.50 102 ILE A C 1
ATOM 804 O O . ILE A 1 102 ? 14.7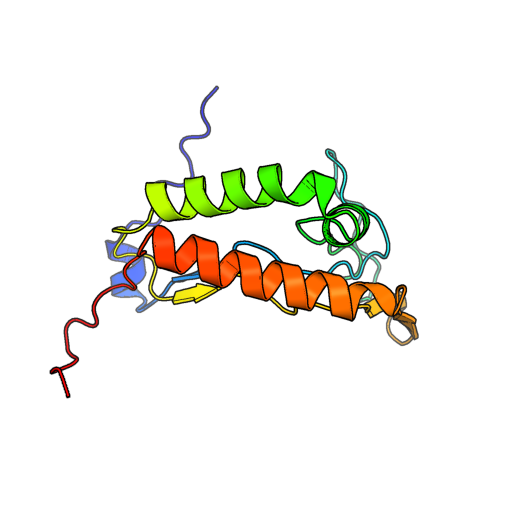01 -1.351 -9.085 1.00 97.50 102 ILE A O 1
ATOM 808 N N . ASN A 1 103 ? 14.013 -3.066 -7.815 1.00 96.38 103 ASN A N 1
ATOM 809 C CA . ASN A 1 103 ? 15.350 -3.602 -7.551 1.00 96.38 103 ASN A CA 1
ATOM 810 C C . ASN A 1 103 ? 15.698 -4.697 -8.566 1.00 96.38 103 ASN A C 1
ATOM 812 O O . ASN A 1 103 ? 15.130 -5.792 -8.549 1.00 96.38 103 ASN A O 1
ATOM 816 N N . LEU A 1 104 ? 16.663 -4.419 -9.445 1.00 94.19 104 LEU A N 1
ATOM 817 C CA . LEU A 1 104 ? 17.053 -5.328 -10.526 1.00 94.19 104 LEU A CA 1
ATOM 818 C C . LEU A 1 104 ? 18.148 -6.302 -10.075 1.00 94.19 104 LEU A C 1
ATOM 820 O O . LEU A 1 104 ? 18.055 -7.506 -10.344 1.00 94.19 104 LEU A O 1
ATOM 824 N N . SER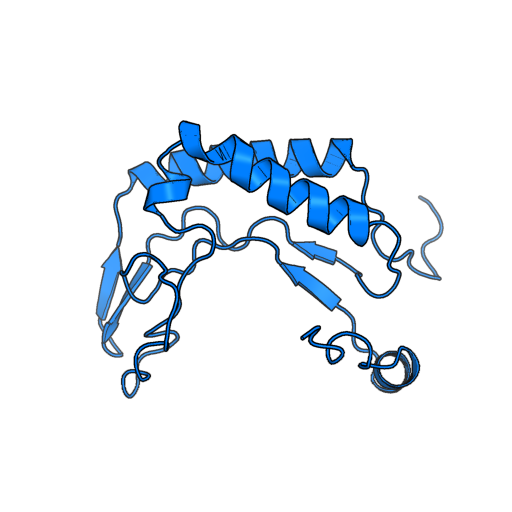 A 1 105 ? 19.146 -5.789 -9.353 1.00 94.81 105 SER A N 1
ATOM 825 C CA . SER A 1 105 ? 20.314 -6.522 -8.854 1.00 94.81 105 SER A CA 1
ATOM 826 C C . SER A 1 105 ? 20.792 -5.939 -7.507 1.00 94.81 105 SER A C 1
ATOM 828 O O . SER A 1 105 ? 20.187 -4.987 -7.012 1.00 94.81 105 SER A O 1
ATOM 830 N N . PRO A 1 106 ? 21.844 -6.486 -6.860 1.00 94.88 106 PRO A N 1
ATOM 831 C CA . PRO A 1 106 ? 22.353 -5.939 -5.597 1.00 94.88 106 PRO A CA 1
ATOM 832 C C . PRO A 1 106 ? 22.861 -4.493 -5.700 1.00 94.88 106 PRO A C 1
ATOM 834 O O . PRO A 1 106 ? 23.030 -3.834 -4.677 1.00 94.88 106 PRO A O 1
ATOM 837 N N . THR A 1 107 ? 23.138 -4.015 -6.915 1.00 95.12 107 THR A N 1
ATOM 838 C CA . THR A 1 107 ? 23.744 -2.703 -7.177 1.00 95.12 107 THR A CA 1
ATOM 839 C C . THR A 1 107 ? 22.966 -1.862 -8.184 1.00 95.12 107 THR A C 1
ATOM 841 O O . THR A 1 107 ? 23.395 -0.755 -8.493 1.00 95.12 107 THR A O 1
ATOM 844 N N . GLU A 1 108 ? 21.852 -2.366 -8.718 1.00 96.38 108 GLU A N 1
ATOM 845 C CA . GLU A 1 108 ? 21.088 -1.691 -9.770 1.00 96.38 108 GLU A CA 1
ATOM 846 C C . GLU A 1 108 ? 19.603 -1.641 -9.424 1.00 96.38 108 GLU A C 1
ATOM 848 O O . GLU A 1 108 ? 18.986 -2.645 -9.047 1.00 96.38 108 GLU A O 1
ATOM 853 N N . SER A 1 109 ? 19.025 -0.464 -9.632 1.00 96.44 109 SER A N 1
ATOM 854 C CA . SER A 1 109 ? 17.601 -0.199 -9.521 1.00 96.44 109 SER A CA 1
ATOM 855 C C . SER A 1 109 ? 17.117 0.618 -10.714 1.00 96.44 109 SER A C 1
ATOM 857 O O . SER A 1 109 ? 17.894 1.229 -11.449 1.00 96.44 109 SER A O 1
ATOM 859 N N . THR A 1 110 ? 15.808 0.602 -10.916 1.00 97.38 110 THR A N 1
ATOM 860 C CA . THR A 1 110 ? 15.113 1.483 -11.849 1.00 97.38 110 THR A CA 1
ATOM 861 C C . THR A 1 110 ? 13.864 2.044 -11.178 1.00 97.38 110 THR A C 1
ATOM 863 O O . THR A 1 110 ? 13.544 1.670 -10.047 1.00 97.38 110 THR A O 1
ATOM 866 N N . GLU A 1 111 ? 13.178 2.951 -11.859 1.00 97.81 111 GLU A N 1
ATOM 867 C CA . GLU A 1 111 ? 11.966 3.589 -11.367 1.00 97.81 111 GLU A CA 1
ATOM 868 C C . GLU A 1 111 ? 10.786 3.282 -12.286 1.00 97.81 111 GLU A C 1
ATOM 870 O O . GLU A 1 111 ? 10.922 3.173 -13.504 1.00 97.81 111 GLU A O 1
ATOM 875 N N . TYR A 1 112 ? 9.617 3.147 -11.675 1.00 97.75 112 TYR A N 1
ATOM 876 C CA . TYR A 1 112 ? 8.332 3.140 -12.349 1.00 97.75 112 TYR A CA 1
ATOM 877 C C . TYR A 1 112 ? 7.952 4.552 -12.844 1.00 97.75 112 TYR A C 1
ATOM 879 O O . TYR A 1 112 ? 8.657 5.533 -12.591 1.00 97.75 112 TYR A O 1
ATOM 887 N N . ASP A 1 113 ? 6.824 4.642 -13.548 1.00 97.88 113 ASP A N 1
ATOM 888 C CA . ASP A 1 113 ? 6.254 5.879 -14.092 1.00 97.88 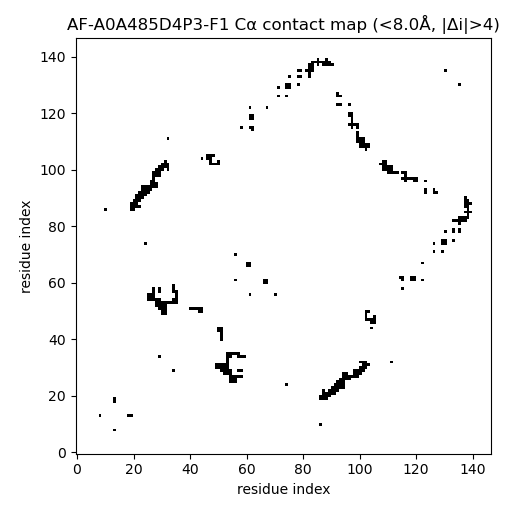113 ASP A CA 1
ATOM 889 C C . ASP A 1 113 ? 6.101 6.980 -13.021 1.00 97.88 113 ASP A C 1
ATOM 891 O O . ASP A 1 113 ? 5.579 6.719 -11.933 1.00 97.88 113 ASP A O 1
ATOM 895 N N . GLU A 1 114 ? 6.543 8.209 -13.330 1.00 98.31 114 GLU A N 1
ATOM 896 C CA . GLU A 1 114 ? 6.449 9.371 -12.429 1.00 98.31 114 GLU A CA 1
ATOM 897 C C . GLU A 1 114 ? 5.002 9.719 -12.070 1.00 98.31 114 GLU A C 1
ATOM 899 O O . GLU A 1 114 ? 4.736 10.210 -10.973 1.00 98.31 114 GLU A O 1
ATOM 904 N N . ALA A 1 115 ? 4.049 9.413 -12.959 1.00 98.06 115 ALA A N 1
ATOM 905 C CA . ALA A 1 115 ? 2.641 9.700 -12.737 1.00 98.06 115 ALA A CA 1
ATOM 906 C C . ALA A 1 115 ? 2.105 9.020 -11.466 1.00 98.06 115 ALA A C 1
ATOM 908 O O . ALA A 1 115 ? 1.178 9.549 -10.848 1.00 98.06 115 ALA A O 1
ATOM 909 N N . LEU A 1 116 ? 2.715 7.904 -11.031 1.00 98.56 116 LEU A N 1
ATOM 910 C CA . LEU A 1 116 ? 2.373 7.226 -9.778 1.00 98.56 116 LEU A CA 1
ATOM 911 C C . LEU A 1 116 ? 2.388 8.182 -8.578 1.00 98.56 116 LEU A C 1
ATOM 913 O O . LEU A 1 116 ? 1.516 8.071 -7.725 1.00 98.56 116 LEU A O 1
ATOM 917 N N . GLU A 1 117 ? 3.328 9.130 -8.517 1.00 98.56 117 GLU A N 1
ATOM 918 C CA . GLU A 1 117 ? 3.491 10.024 -7.362 1.00 98.56 117 GLU A CA 1
ATOM 919 C C . GLU A 1 117 ? 2.239 10.876 -7.112 1.00 98.56 117 GLU A C 1
ATOM 921 O O . GLU A 1 117 ? 1.793 11.013 -5.972 1.00 98.56 117 GLU A O 1
ATOM 926 N N . SER A 1 118 ? 1.627 11.399 -8.181 1.00 98.69 118 SER A N 1
ATOM 927 C CA . SER A 1 118 ? 0.412 12.218 -8.072 1.00 98.69 118 SER A CA 1
ATOM 928 C C . SER A 1 118 ? -0.798 11.378 -7.656 1.00 98.69 118 SER A C 1
ATOM 930 O O . SER A 1 118 ? -1.529 11.759 -6.744 1.00 98.69 118 SER A O 1
ATOM 932 N N . PHE A 1 119 ? -0.979 10.197 -8.260 1.00 98.75 119 PHE A N 1
ATOM 933 C CA . PHE A 1 119 ? -2.078 9.297 -7.896 1.00 98.75 119 PHE A CA 1
ATOM 934 C C . PHE A 1 119 ? -1.948 8.767 -6.462 1.00 98.75 119 PHE A C 1
ATOM 936 O O . PHE A 1 119 ? -2.945 8.697 -5.743 1.00 98.75 119 PHE A O 1
ATOM 943 N N . ALA A 1 120 ? -0.734 8.425 -6.027 1.00 98.62 120 ALA A N 1
ATOM 944 C CA . ALA A 1 120 ? -0.474 7.952 -4.673 1.00 98.62 120 ALA A CA 1
ATOM 945 C C . ALA A 1 120 ? -0.714 9.051 -3.627 1.00 98.62 120 ALA A C 1
ATOM 947 O O . ALA A 1 120 ? -1.300 8.781 -2.577 1.00 98.62 120 ALA A O 1
ATOM 948 N N . LEU A 1 121 ? -0.330 10.301 -3.922 1.00 98.69 121 LEU A N 1
ATOM 949 C CA . LEU A 1 121 ? -0.634 11.454 -3.070 1.00 98.69 121 LEU A CA 1
ATOM 950 C C . LEU A 1 121 ? -2.148 11.647 -2.910 1.00 98.69 121 LEU A C 1
ATOM 952 O O . LEU A 1 121 ? -2.635 11.766 -1.783 1.00 98.69 121 LEU A O 1
ATOM 956 N N . ASP A 1 122 ? -2.899 11.629 -4.010 1.00 98.81 122 ASP A N 1
ATOM 957 C CA . ASP A 1 122 ? -4.354 11.793 -3.978 1.00 98.81 122 ASP A CA 1
ATOM 958 C C . ASP A 1 122 ? -5.041 10.640 -3.226 1.00 98.81 122 ASP A C 1
ATOM 960 O O . ASP A 1 122 ? -5.909 10.875 -2.375 1.00 98.81 122 ASP A O 1
ATOM 964 N N . LEU A 1 123 ? -4.609 9.395 -3.459 1.00 98.81 123 LEU A N 1
ATOM 965 C CA . LEU A 1 123 ? -5.114 8.225 -2.740 1.00 98.81 123 LEU A CA 1
ATOM 966 C C . LEU A 1 123 ? -4.771 8.287 -1.244 1.00 98.81 123 LEU A C 1
ATOM 968 O O . LEU A 1 123 ? -5.613 7.953 -0.405 1.00 98.81 123 LEU A O 1
ATOM 972 N N . MET A 1 124 ? -3.576 8.759 -0.876 1.00 98.56 124 MET A N 1
ATOM 973 C CA . MET A 1 124 ? -3.202 8.999 0.519 1.00 98.56 124 MET A CA 1
ATOM 974 C C . MET A 1 124 ? -4.142 10.021 1.162 1.00 98.56 124 MET A C 1
ATOM 976 O O . MET A 1 124 ? -4.702 9.749 2.228 1.00 98.56 124 MET A O 1
ATOM 980 N N . VAL A 1 125 ? -4.370 11.171 0.521 1.00 98.69 125 VAL A N 1
ATOM 981 C CA . VAL A 1 125 ? -5.280 12.208 1.035 1.00 98.69 125 VAL A CA 1
ATOM 982 C C . VAL A 1 125 ? -6.690 11.647 1.241 1.00 98.69 125 VAL A C 1
ATOM 984 O O . VAL A 1 125 ? -7.278 11.856 2.309 1.00 98.69 125 VAL A O 1
ATOM 987 N N . ALA A 1 126 ? -7.206 10.885 0.272 1.00 98.69 126 ALA A N 1
ATOM 988 C CA . ALA A 1 126 ? -8.501 10.218 0.376 1.00 98.69 126 ALA A CA 1
ATOM 989 C C . ALA A 1 126 ? -8.542 9.227 1.553 1.00 98.69 126 ALA A C 1
ATOM 991 O O . ALA A 1 126 ? -9.462 9.276 2.371 1.00 98.69 126 ALA A O 1
ATOM 992 N N . THR A 1 127 ? -7.497 8.412 1.714 1.00 98.50 127 THR A N 1
ATOM 993 C CA . THR A 1 127 ? -7.367 7.425 2.798 1.00 98.50 127 THR A CA 1
ATOM 994 C C . THR A 1 127 ? -7.393 8.076 4.179 1.00 98.50 127 THR A C 1
ATOM 996 O O . THR A 1 127 ? -8.087 7.598 5.080 1.00 98.50 127 THR A O 1
ATOM 999 N N . PHE A 1 128 ? -6.708 9.210 4.354 1.00 98.19 128 PHE A N 1
ATOM 1000 C CA . PHE A 1 128 ? -6.806 9.994 5.587 1.00 98.19 128 PHE A CA 1
ATOM 1001 C C . PHE A 1 128 ? -8.221 10.541 5.816 1.00 98.19 128 PHE A C 1
ATOM 1003 O O . PHE A 1 128 ? -8.677 10.581 6.959 1.00 98.19 128 PHE A O 1
ATOM 1010 N N . GLY A 1 129 ? -8.926 10.957 4.760 1.00 98.50 129 GLY A N 1
ATOM 1011 C CA . GLY A 1 129 ? -10.340 11.336 4.830 1.00 98.50 129 GLY A CA 1
ATOM 1012 C C . GLY A 1 129 ? -11.211 10.191 5.352 1.00 98.50 129 GLY A C 1
ATOM 1013 O O . GLY A 1 129 ? -11.875 10.338 6.378 1.00 98.50 129 GLY A O 1
ATOM 1014 N N . TRP A 1 130 ? -11.116 9.018 4.724 1.00 98.50 130 TRP A N 1
ATOM 1015 C CA . TRP A 1 130 ? -11.874 7.828 5.117 1.00 98.50 130 TRP A CA 1
ATOM 1016 C C . TRP A 1 130 ? -11.585 7.398 6.554 1.00 98.50 130 TRP A C 1
ATOM 1018 O O . TRP A 1 130 ? -12.500 7.035 7.295 1.00 98.50 130 TRP A O 1
ATOM 1028 N N . ALA A 1 131 ? -10.321 7.468 6.976 1.00 97.69 131 ALA A N 1
ATOM 1029 C CA . ALA A 1 131 ? -9.946 7.143 8.342 1.00 97.69 131 ALA A CA 1
ATOM 1030 C C . ALA A 1 131 ? -10.548 8.123 9.353 1.00 97.69 131 ALA A C 1
ATOM 1032 O O . ALA A 1 131 ? -11.075 7.687 10.377 1.00 97.69 131 ALA A O 1
ATOM 1033 N N . ARG A 1 132 ? -10.538 9.432 9.069 1.00 96.94 132 ARG A N 1
ATOM 1034 C CA . ARG A 1 132 ? -11.170 10.435 9.943 1.00 96.94 132 ARG A CA 1
ATOM 1035 C C . ARG A 1 132 ? -12.671 10.199 10.090 1.00 96.94 132 ARG A C 1
ATOM 1037 O O . ARG A 1 132 ? -13.166 10.275 11.211 1.00 96.94 132 ARG A O 1
ATOM 1044 N N . ASP A 1 133 ? -13.359 9.843 9.008 1.00 97.88 133 ASP A N 1
ATOM 1045 C CA . ASP A 1 133 ? -14.791 9.520 9.044 1.00 97.88 133 ASP A CA 1
ATOM 1046 C C . ASP A 1 133 ? -15.096 8.312 9.947 1.00 97.88 133 ASP A C 1
ATOM 1048 O O . ASP A 1 133 ? -16.099 8.296 10.659 1.00 97.88 133 ASP A O 1
ATOM 1052 N N . VAL A 1 134 ? -14.237 7.283 9.925 1.00 97.44 134 VAL A N 1
ATOM 1053 C CA . VAL A 1 134 ? -14.396 6.092 10.780 1.00 97.44 134 VAL A CA 1
ATOM 1054 C C . VAL A 1 134 ? -14.061 6.398 12.245 1.00 97.44 134 VAL A C 1
ATOM 1056 O O . VAL A 1 134 ? -14.660 5.813 13.155 1.00 97.44 134 VAL A O 1
ATOM 1059 N N . GLY A 1 135 ? -13.105 7.299 12.482 1.00 94.69 135 GLY A N 1
ATOM 1060 C CA . GLY A 1 135 ? -12.641 7.693 13.810 1.00 94.69 135 GLY A CA 1
ATOM 1061 C C . GLY A 1 135 ? -11.961 6.563 14.598 1.00 94.69 135 GLY A C 1
ATOM 1062 O O . GLY A 1 135 ? -12.368 6.301 15.738 1.00 94.69 135 GLY A O 1
ATOM 1063 N N . PRO A 1 136 ? -10.957 5.858 14.034 1.00 91.44 136 PRO A N 1
ATOM 1064 C CA . PRO A 1 136 ? -10.215 4.840 14.757 1.00 91.44 136 PRO A CA 1
ATOM 1065 C C . PRO A 1 136 ? -9.431 5.473 15.904 1.00 91.44 136 PRO A C 1
ATOM 1067 O O . PRO A 1 136 ? -8.773 6.502 15.740 1.00 91.44 136 PRO A O 1
ATOM 1070 N N . LYS A 1 137 ? -9.496 4.862 17.086 1.00 80.75 137 LYS A N 1
ATOM 1071 C CA . LYS A 1 137 ? -8.750 5.354 18.241 1.00 80.75 137 LYS A CA 1
ATOM 1072 C C . LYS A 1 137 ? -7.382 4.677 18.254 1.00 80.75 137 LYS A C 1
ATOM 1074 O O . LYS A 1 137 ? -7.325 3.446 18.213 1.00 80.75 137 LYS A O 1
ATOM 1079 N N . PRO A 1 138 ? -6.278 5.434 18.334 1.00 68.25 138 PRO A N 1
ATOM 1080 C CA . PRO A 1 138 ? -5.017 4.870 18.787 1.00 68.25 138 PRO A CA 1
ATOM 1081 C C . PRO A 1 138 ? -5.219 4.254 20.175 1.00 68.25 138 PRO A C 1
ATOM 1083 O O . PRO A 1 138 ? -6.080 4.710 20.940 1.00 68.25 138 PRO A O 1
ATOM 1086 N N . ALA A 1 139 ? -4.434 3.237 20.529 1.00 62.56 139 ALA A N 1
ATOM 1087 C CA . ALA A 1 139 ? -4.392 2.784 21.912 1.00 62.56 139 ALA A CA 1
ATOM 1088 C C . ALA A 1 139 ? -4.113 3.994 22.814 1.00 62.56 139 ALA A C 1
ATOM 1090 O O . ALA A 1 139 ? -3.083 4.649 22.665 1.00 62.56 139 ALA A O 1
ATOM 1091 N N . ALA A 1 140 ? -5.040 4.292 23.728 1.00 56.16 140 ALA A N 1
ATOM 1092 C CA . ALA A 1 140 ? -4.816 5.320 24.728 1.00 56.16 140 ALA A CA 1
ATOM 1093 C C . ALA A 1 140 ? -3.530 4.965 25.479 1.00 56.16 140 ALA A C 1
ATOM 1095 O O . ALA A 1 140 ? -3.427 3.881 26.070 1.00 56.16 140 ALA A O 1
ATOM 1096 N N . ASP A 1 141 ? -2.556 5.869 25.439 1.00 47.72 141 ASP A N 1
ATOM 1097 C CA . ASP A 1 141 ? -1.503 5.882 26.434 1.00 47.72 141 ASP A CA 1
ATOM 1098 C C . ASP A 1 141 ? -2.196 5.859 27.806 1.00 47.72 141 ASP A C 1
ATOM 1100 O O . ASP A 1 141 ? -3.015 6.722 28.130 1.00 47.72 141 ASP A O 1
ATOM 1104 N N . ARG A 1 142 ? -1.899 4.845 28.621 1.00 45.88 142 ARG A N 1
ATOM 1105 C CA . ARG A 1 142 ? -2.309 4.811 30.030 1.00 45.88 142 ARG A CA 1
ATOM 1106 C C . ARG A 1 142 ? -1.443 5.772 30.862 1.00 45.88 142 ARG A C 1
ATOM 1108 O O . ARG A 1 142 ? -0.916 5.366 31.895 1.00 45.88 142 ARG A O 1
ATOM 1115 N N . GLY A 1 143 ? -1.298 7.018 30.416 1.00 39.25 143 GLY A N 1
ATOM 1116 C CA . GLY A 1 143 ? -0.264 7.923 30.918 1.00 39.25 143 GLY A CA 1
ATOM 1117 C C . GLY A 1 143 ? -0.245 9.343 30.348 1.00 39.25 143 GLY A C 1
ATOM 1118 O O . GLY A 1 143 ? 0.298 10.223 31.014 1.00 39.25 143 GLY A O 1
ATOM 1119 N N . SER A 1 144 ? -0.878 9.636 29.209 1.00 34.44 144 SER A N 1
ATOM 1120 C CA . SER A 1 144 ? -0.882 11.002 28.680 1.00 34.44 144 SER A CA 1
ATOM 1121 C C . SER A 1 144 ? -2.045 11.780 29.282 1.00 34.44 144 SER A C 1
ATOM 1123 O O . SER A 1 144 ? -3.191 11.682 28.835 1.00 34.44 144 SER A O 1
ATOM 1125 N N . LEU A 1 145 ? -1.730 12.558 30.317 1.00 34.50 145 LEU A N 1
ATOM 1126 C CA . LEU A 1 145 ? -2.486 13.752 30.665 1.00 34.50 145 LEU A CA 1
ATOM 1127 C C . LEU A 1 145 ? -2.731 14.554 29.384 1.00 34.50 145 LEU A C 1
ATOM 1129 O O . LEU A 1 145 ? -1.803 14.814 28.618 1.00 34.50 145 LEU A O 1
ATOM 1133 N N . ALA A 1 146 ? -3.995 14.901 29.159 1.00 28.58 146 ALA A N 1
ATOM 1134 C CA . ALA A 1 146 ? -4.373 15.888 28.168 1.00 28.58 146 ALA A CA 1
ATOM 1135 C C . ALA A 1 146 ? -3.581 17.180 28.426 1.00 28.58 146 ALA A C 1
ATOM 1137 O O . ALA A 1 146 ? -3.580 17.681 29.554 1.00 28.58 146 ALA A O 1
ATOM 1138 N N . TYR A 1 147 ? -2.931 17.687 27.384 1.00 32.97 147 TYR A N 1
ATOM 1139 C CA . TYR A 1 147 ? -2.568 19.093 27.260 1.00 32.97 147 TYR A CA 1
ATOM 1140 C C . TYR A 1 147 ? -3.415 19.693 26.145 1.00 32.97 147 TYR A C 1
ATOM 1142 O O . TYR A 1 147 ? -3.609 18.988 25.126 1.00 32.97 147 TYR A O 1
#

Solvent-accessible surface area (backbone atoms only — not comparable to full-atom values): 8664 Å² total; per-residue (Å²): 135,83,82,81,71,86,78,68,81,45,74,63,60,34,61,75,67,72,60,80,34,70,51,71,72,27,29,29,59,21,19,45,68,54,73,60,73,94,71,84,78,70,79,78,49,87,78,26,76,62,31,61,31,56,21,41,66,29,65,74,49,51,67,30,73,87,50,41,67,60,51,50,50,52,54,48,49,55,43,65,76,46,24,82,40,67,67,38,48,40,82,38,70,58,44,62,66,41,47,36,52,22,42,79,45,72,88,44,68,51,69,54,70,72,68,44,38,61,33,26,50,53,51,48,55,50,49,55,50,54,45,58,75,69,57,55,49,56,32,78,65,95,74,69,76,86,127

pLDDT: mean 87.78, std 19.75, range [24.56, 98.81]

Radius of gyration: 17.8 Å; Cα contacts (8 Å, |Δi|>4): 213; chains: 1; bounding box: 38×42×45 Å

Organism: Kluyvera cryocrescens (NCBI:txid580)

Foldseek 3Di:
DDDPPPPPPPPVVCVVVVHADADELWEALQQCPDQDDPDDFDDDDPLWPCNRDHTVHGLVLLLDPVNLVVVLVSLLVVCLVCLPPLRHQHYNYYYPQQFQWYTDDNPDIDGDDNVSNVSSVVSVVVSVVSNVVSNRDHNDDPDDDDD

Secondary structure (DSSP, 8-state):
---TTTT-S-HHHHHHTT--EEEE--B---TT-SPP-SSPPPPPPTT-TTTT---BS-HHHHT-GGGHHHHHHHHHHHHHHHTT-TTEEEEE--BSTT--EEE-SSS-EEE--THHHHHHHHHHHHHHHHHHHH-PPPPPPTT----

Sequence (147 aa):
MACSSVSTLSSHWRKKHQIQVMLTLMDDCAFSGDEPYLGPQKPPRHGVHNSQAAASPGRAIVMDPSQWPRIEAYVRDVLTQFKNDSRITIWDLYNEPGNRGINLSPTESTEYDEALESFALDLMVATFGWARDVGPKPAADRGSLAY

Nearest PDB structures (foldseek):
  3wh9-assembly2_B  TM=6.269E-01  e=4.269E-02  Aspergillus niger
  7tlv-assembly1_A  TM=4.466E-01  e=6.847E-01  Neisseria gonorrhoeae FA 1090
  7tjb-assembly1_A  TM=4.800E-01  e=8.206E-01  Neisseria gonorrhoeae FA 1090
  8gr2-assembly1_A  TM=4.118E-01  e=2.913E+00  Campylobacter jejuni
  8tlb-assembly1_A  TM=4.127E-01  e=3.094E+00  Campylobacter jejuni

InterPro domains:
  IPR017853 Glycoside hydrolase superfamily [SSF51445] (13-137)